Protein AF-A0A4Y7PY93-F1 (afdb_monomer_lite)

Secondary structure (DSSP, 8-state):
--TTTTHHHHHHHHHHHHHHTTHHHHHHTT-HHHHHHHHHHHHHHHHHHHHHHHTTT----S-HHHHHHHHHHHHHHHHHHHHHHHHHHHHHHHHHTT----HHHHHHHHHHHHHHHHHHHHHHHHHHHHHB-SS-EEETTTEEE--B---TTHHHHH--

InterPro domains:
  IPR001499 GPCR fungal pheromone mating factor, STE3 [PF02076] (8-160)
  IPR001499 GPCR fungal pheromone mating factor, STE3 [PR00899] (8-26)
  IPR001499 GPCR fungal pheromone mating factor, STE3 [PR00899] (26-40)
  IPR001499 GPCR fungal pheromone mating factor, STE3 [PR00899] (40-55)
  IPR001499 GPCR fungal pheromone mating factor, STE3 [PR00899] (72-88)
  IPR001499 GPCR fungal pheromone mating factor, STE3 [PR00899] (88-101)
  IPR001499 GPCR fungal pheromone mating factor, STE3 [PR00899] (113-132)
  IPR001499 GPCR fungal pheromone mating factor, STE3 [PR00899] (135-151)
  IPR001499 GPCR fungal pheromone mating factor, STE3 [PTHR28097] (7-159)

Sequence (160 aa):
MDPTYPLYPIVSFICFILVLIPLPMHLHLRNAGTSMYIIWTAASCLILFVNSIVWHNNAIDKAPVWCDISGRILLGYGTAIPACGLCIQRRLYLATRITITNQKEKMKFFFQDLFVSLGLPLLFTALAFIVQGNRYDIFEDFGCIIPIYNVWPVYPIYSI

pLDDT: mean 86.47, std 7.72, range [48.19, 95.44]

Structure (mmCIF, N/CA/C/O backbone):
data_AF-A0A4Y7PY93-F1
#
_entry.id   AF-A0A4Y7PY93-F1
#
loop_
_atom_site.group_PDB
_atom_site.id
_atom_site.type_symbol
_atom_site.label_atom_id
_atom_site.label_alt_id
_atom_site.label_comp_id
_atom_site.label_asym_id
_atom_site.label_entity_id
_atom_site.label_seq_id
_atom_site.pdbx_PDB_ins_code
_atom_site.Cartn_x
_atom_site.Cartn_y
_atom_site.Cartn_z
_atom_site.occupancy
_atom_site.B_iso_or_equiv
_atom_site.auth_seq_id
_atom_site.auth_comp_id
_atom_site.auth_asym_id
_atom_site.auth_atom_id
_atom_site.pdbx_PDB_model_num
ATOM 1 N N . MET A 1 1 ? 17.444 11.360 -18.858 1.00 62.00 1 MET A N 1
ATOM 2 C CA . MET A 1 1 ? 18.468 11.153 -17.816 1.00 62.00 1 MET A CA 1
ATOM 3 C C . MET A 1 1 ? 18.269 12.194 -16.735 1.0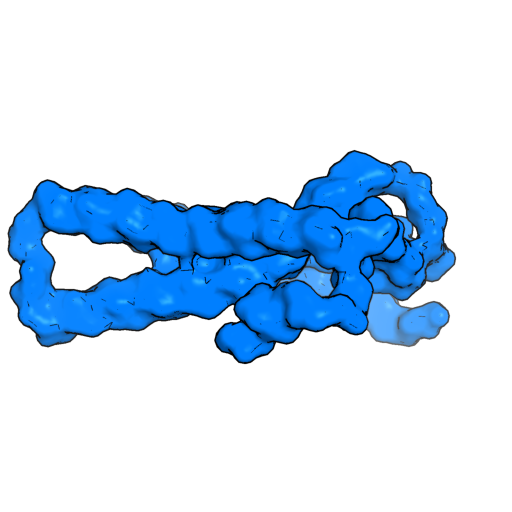0 62.00 1 MET A C 1
ATOM 5 O O . MET A 1 1 ? 18.590 13.360 -16.953 1.00 62.00 1 MET A O 1
ATOM 9 N N . ASP A 1 2 ? 17.695 11.781 -15.610 1.00 71.88 2 ASP A N 1
ATOM 10 C CA . ASP A 1 2 ? 17.425 12.674 -14.487 1.00 71.88 2 ASP A CA 1
ATOM 11 C C . ASP A 1 2 ? 18.722 13.052 -13.750 1.00 71.88 2 ASP A C 1
ATOM 13 O O . ASP A 1 2 ? 19.418 12.171 -13.239 1.00 71.88 2 ASP A O 1
ATOM 17 N N . PRO A 1 3 ? 19.063 14.351 -13.638 1.00 78.75 3 PRO A N 1
ATOM 18 C CA . PRO A 1 3 ? 20.308 14.796 -13.003 1.00 78.75 3 PRO A CA 1
ATOM 19 C C . PRO A 1 3 ? 20.311 14.621 -11.476 1.00 78.75 3 PRO A C 1
ATOM 21 O O . PRO A 1 3 ? 21.345 14.789 -10.836 1.00 78.75 3 PRO A O 1
ATOM 24 N N . THR A 1 4 ? 19.159 14.316 -10.877 1.00 83.44 4 THR A N 1
ATOM 25 C CA . THR A 1 4 ? 18.969 14.138 -9.430 1.00 83.44 4 THR A CA 1
ATOM 26 C C . THR A 1 4 ? 19.108 12.683 -8.980 1.00 83.44 4 THR A C 1
ATOM 28 O O . THR A 1 4 ? 19.045 12.406 -7.781 1.00 83.44 4 THR A O 1
ATOM 31 N N . TYR A 1 5 ? 19.307 11.736 -9.900 1.00 81.62 5 TYR A N 1
ATOM 32 C CA . TYR A 1 5 ? 19.580 10.343 -9.553 1.00 81.62 5 TYR A CA 1
ATOM 33 C C . TYR A 1 5 ? 20.935 10.226 -8.821 1.00 81.62 5 TYR A C 1
ATOM 35 O O . TYR A 1 5 ? 21.906 10.838 -9.271 1.00 81.62 5 TYR A O 1
ATOM 43 N N . PRO A 1 6 ? 21.058 9.461 -7.712 1.00 87.06 6 PRO A N 1
ATOM 44 C CA . PRO A 1 6 ? 20.108 8.504 -7.126 1.00 87.06 6 PRO A CA 1
ATOM 45 C C . PRO A 1 6 ? 19.349 9.021 -5.880 1.00 87.06 6 PRO A C 1
ATOM 47 O O . PRO A 1 6 ? 19.128 8.271 -4.929 1.00 87.06 6 PRO A O 1
ATOM 50 N N . LEU A 1 7 ? 18.933 10.291 -5.829 1.00 89.38 7 LEU A N 1
ATOM 51 C CA . LEU A 1 7 ? 18.280 10.851 -4.634 1.00 89.38 7 LEU A CA 1
ATOM 52 C C . LEU A 1 7 ? 16.940 10.166 -4.306 1.00 89.38 7 LEU A C 1
ATOM 54 O O . LEU A 1 7 ? 16.697 9.811 -3.153 1.00 89.38 7 LEU A O 1
ATOM 58 N N . TYR A 1 8 ? 16.090 9.933 -5.309 1.00 89.69 8 TYR A N 1
ATOM 59 C CA . TYR A 1 8 ? 14.778 9.299 -5.133 1.00 89.69 8 TYR A CA 1
ATOM 60 C C . TYR A 1 8 ? 14.830 7.886 -4.511 1.00 89.69 8 TYR A C 1
ATOM 62 O O . TYR A 1 8 ? 14.137 7.667 -3.510 1.00 89.69 8 TYR A O 1
ATOM 70 N N . PRO A 1 9 ? 15.644 6.930 -5.015 1.00 91.56 9 PRO A N 1
ATOM 71 C CA . PRO A 1 9 ? 15.751 5.612 -4.391 1.00 91.56 9 PRO A CA 1
ATOM 72 C C . PRO A 1 9 ? 16.312 5.685 -2.967 1.00 91.56 9 PRO A C 1
ATOM 74 O O . PRO A 1 9 ? 15.804 5.001 -2.080 1.00 91.56 9 PRO A O 1
ATOM 77 N N . ILE A 1 10 ? 17.307 6.543 -2.711 1.00 93.19 10 ILE A N 1
ATOM 78 C CA . ILE A 1 10 ? 17.882 6.698 -1.365 1.00 93.19 10 ILE A CA 1
ATOM 79 C C . ILE A 1 10 ? 16.807 7.153 -0.374 1.00 93.19 10 ILE A C 1
ATOM 81 O O . ILE A 1 10 ? 16.625 6.529 0.671 1.00 93.19 10 ILE A O 1
ATOM 85 N N . VAL A 1 11 ? 16.060 8.207 -0.711 1.00 93.75 11 VAL A N 1
ATOM 86 C CA . VAL A 1 11 ? 14.999 8.732 0.158 1.00 93.75 11 VAL A CA 1
ATOM 87 C C . VAL A 1 11 ? 13.885 7.700 0.343 1.00 93.75 11 VAL A C 1
ATOM 89 O O . VAL A 1 11 ? 13.462 7.468 1.473 1.00 93.75 11 VAL A O 1
ATOM 92 N N . SER A 1 12 ? 13.460 7.020 -0.724 1.00 92.44 12 SER A N 1
ATOM 93 C CA . SER A 1 12 ? 12.407 5.994 -0.657 1.00 92.44 12 SER A CA 1
ATOM 94 C C . SER A 1 12 ? 12.792 4.827 0.258 1.00 92.44 12 SER A C 1
ATOM 96 O O . SER A 1 12 ? 11.977 4.367 1.060 1.00 92.44 12 SER A O 1
ATOM 98 N N . PHE A 1 13 ? 14.051 4.384 0.202 1.00 93.44 13 PHE A N 1
ATOM 99 C CA . PHE A 1 13 ? 14.562 3.318 1.062 1.00 93.44 13 PHE A CA 1
ATOM 100 C C . PHE A 1 13 ? 14.695 3.753 2.527 1.00 93.44 13 PHE A C 1
ATOM 102 O O . PHE A 1 13 ? 14.328 3.011 3.439 1.00 93.44 13 PHE A O 1
ATOM 109 N N . ILE A 1 14 ? 15.159 4.981 2.768 1.00 95.31 14 ILE A N 1
ATOM 110 C CA . ILE A 1 14 ? 15.200 5.561 4.115 1.00 95.31 14 ILE A CA 1
ATOM 111 C C . ILE A 1 14 ? 13.778 5.643 4.685 1.00 95.31 14 ILE A C 1
ATOM 113 O O . ILE A 1 14 ? 13.537 5.169 5.794 1.00 95.31 14 ILE A O 1
ATOM 117 N N . CYS A 1 15 ? 12.812 6.158 3.919 1.00 94.12 15 CYS A N 1
ATOM 118 C CA . CYS A 1 15 ? 11.407 6.207 4.321 1.00 94.12 15 CYS A CA 1
ATOM 119 C C . CYS A 1 15 ? 10.843 4.816 4.637 1.00 94.12 15 CYS A C 1
ATOM 121 O O . CYS A 1 15 ? 10.151 4.667 5.642 1.00 94.12 15 CYS A O 1
ATOM 123 N N . PHE A 1 16 ? 11.167 3.796 3.835 1.00 94.81 16 PHE A N 1
ATOM 124 C CA . PHE A 1 16 ? 10.779 2.410 4.106 1.00 94.81 16 PHE A CA 1
ATOM 125 C C . PHE A 1 16 ? 11.258 1.935 5.487 1.00 94.81 16 PHE A C 1
ATOM 127 O O . PHE A 1 16 ? 10.460 1.408 6.264 1.00 94.81 16 PHE A O 1
ATOM 134 N N . ILE A 1 17 ? 12.530 2.175 5.824 1.00 95.44 17 ILE A N 1
ATOM 135 C CA . ILE A 1 17 ? 13.090 1.803 7.130 1.00 95.44 17 ILE A CA 1
ATOM 136 C C . ILE A 1 17 ? 12.408 2.589 8.252 1.00 95.44 17 ILE A C 1
ATOM 138 O O . ILE A 1 17 ? 11.955 1.991 9.227 1.00 95.44 17 ILE A O 1
A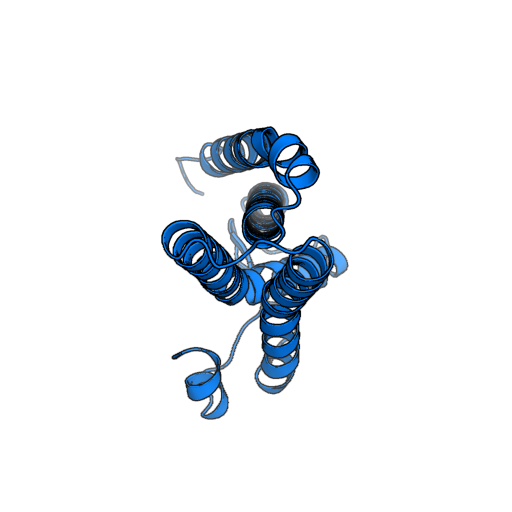TOM 142 N N . LEU A 1 18 ? 12.304 3.914 8.114 1.00 94.44 18 LEU A N 1
ATOM 143 C CA . LEU A 1 18 ? 11.733 4.789 9.143 1.00 94.44 18 LEU A CA 1
ATOM 144 C C . LEU A 1 18 ? 10.289 4.412 9.484 1.00 94.44 18 LEU A C 1
ATOM 146 O O . LEU A 1 18 ? 9.911 4.401 10.654 1.00 94.44 18 LEU A O 1
ATOM 150 N N . VAL A 1 19 ? 9.495 4.076 8.468 1.00 94.56 19 VAL A N 1
ATOM 151 C CA . VAL A 1 19 ? 8.096 3.670 8.629 1.00 94.56 19 VAL A CA 1
ATOM 152 C C . VAL A 1 19 ? 7.976 2.311 9.329 1.00 94.56 19 VAL A C 1
ATOM 154 O O . VAL A 1 19 ? 7.029 2.107 10.086 1.00 94.56 19 VAL A O 1
ATOM 157 N N . LEU A 1 20 ? 8.943 1.400 9.165 1.00 93.44 20 LEU A N 1
ATOM 158 C CA . LEU A 1 20 ? 8.928 0.080 9.809 1.00 93.44 20 LEU A CA 1
ATOM 159 C C . LEU A 1 20 ? 9.249 0.112 11.312 1.00 93.44 20 LEU A C 1
ATOM 161 O O . LEU A 1 20 ? 8.763 -0.743 12.051 1.00 93.44 20 LEU A O 1
ATOM 165 N N . ILE A 1 21 ? 10.035 1.088 11.780 1.00 94.19 21 ILE A N 1
ATOM 166 C CA . ILE A 1 21 ? 10.456 1.213 13.190 1.00 94.19 21 ILE A CA 1
ATOM 167 C C . ILE A 1 21 ? 9.275 1.167 14.187 1.00 94.19 21 ILE A C 1
ATOM 169 O O . ILE A 1 21 ? 9.357 0.411 15.158 1.00 94.19 21 ILE A O 1
ATOM 173 N N . PRO A 1 22 ? 8.167 1.917 14.001 1.00 91.94 22 PRO A N 1
ATOM 174 C CA . PRO A 1 22 ? 7.034 1.896 14.932 1.00 91.94 22 PRO A CA 1
ATOM 175 C C . PRO A 1 22 ? 6.118 0.661 14.805 1.00 91.94 22 PRO A C 1
ATOM 177 O O . PRO A 1 22 ? 5.263 0.443 15.670 1.00 91.94 22 PRO A O 1
ATOM 180 N N . LEU A 1 23 ? 6.274 -0.169 13.765 1.00 90.00 23 LEU A N 1
ATOM 181 C CA . LEU A 1 23 ? 5.435 -1.348 13.513 1.00 90.00 23 LEU A CA 1
ATOM 182 C C . LEU A 1 23 ? 5.320 -2.305 14.724 1.00 90.00 23 LEU A C 1
ATOM 184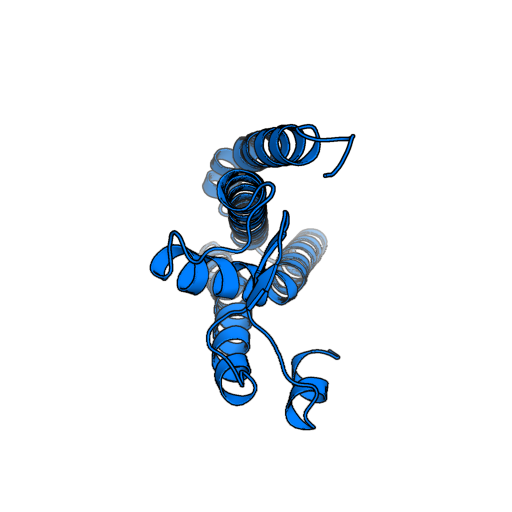 O O . LEU A 1 23 ? 4.187 -2.587 15.130 1.00 90.00 23 LEU A O 1
ATOM 188 N N . PRO A 1 24 ? 6.417 -2.808 15.335 1.00 89.25 24 PRO A N 1
ATOM 189 C CA . PRO A 1 24 ? 6.329 -3.778 16.431 1.00 89.25 24 PRO A CA 1
ATOM 190 C C . PRO A 1 24 ? 5.572 -3.231 17.646 1.00 89.25 24 PRO A C 1
ATOM 192 O O . PRO A 1 24 ? 4.776 -3.948 18.257 1.00 89.25 24 PRO A O 1
ATOM 195 N N . MET A 1 25 ? 5.752 -1.946 17.960 1.00 87.75 25 MET A N 1
ATOM 196 C CA . MET A 1 25 ? 5.058 -1.291 19.068 1.00 87.75 25 MET A CA 1
ATOM 197 C C . MET A 1 25 ? 3.543 -1.255 18.824 1.00 87.75 25 MET A C 1
ATOM 199 O O . MET A 1 25 ? 2.755 -1.635 19.694 1.00 87.75 25 MET A O 1
ATOM 203 N N . HIS A 1 26 ? 3.115 -0.848 17.626 1.00 86.50 26 HIS A N 1
ATOM 204 C CA . HIS A 1 26 ? 1.693 -0.766 17.283 1.00 86.50 26 HIS A CA 1
ATOM 205 C C . HIS A 1 26 ? 1.013 -2.131 17.144 1.00 86.50 26 HIS A C 1
ATOM 207 O O . HIS A 1 26 ? -0.177 -2.249 17.459 1.00 86.50 26 HIS A O 1
ATOM 213 N N . LEU A 1 27 ? 1.751 -3.160 16.720 1.00 83.38 27 LEU A N 1
ATOM 214 C CA . LEU A 1 27 ? 1.262 -4.539 16.704 1.00 83.38 27 LEU A CA 1
ATOM 215 C C . LEU A 1 27 ? 1.021 -5.058 18.125 1.00 83.38 27 LEU A C 1
ATOM 217 O O . LEU A 1 27 ? -0.033 -5.640 18.381 1.00 83.38 27 LEU A O 1
ATOM 221 N N . HIS A 1 28 ? 1.927 -4.772 19.066 1.00 84.19 28 HIS A N 1
ATOM 222 C CA . HIS A 1 28 ? 1.759 -5.155 20.470 1.00 84.19 28 HIS A CA 1
ATOM 223 C C . HIS A 1 28 ? 0.547 -4.467 21.124 1.00 84.19 28 HIS A C 1
ATOM 225 O O . HIS A 1 28 ? -0.231 -5.097 21.836 1.00 84.19 28 HIS A O 1
ATOM 231 N N . LEU A 1 29 ? 0.323 -3.188 20.805 1.00 83.38 29 LEU A N 1
ATOM 232 C CA . LEU A 1 29 ? -0.848 -2.412 21.242 1.00 83.38 29 LEU A CA 1
ATOM 233 C C . LEU A 1 29 ? -2.153 -2.813 20.533 1.00 83.38 29 LEU A C 1
ATOM 235 O O . LEU A 1 29 ? -3.227 -2.309 20.880 1.00 83.38 29 LEU A O 1
ATOM 239 N N . ARG A 1 30 ? -2.071 -3.7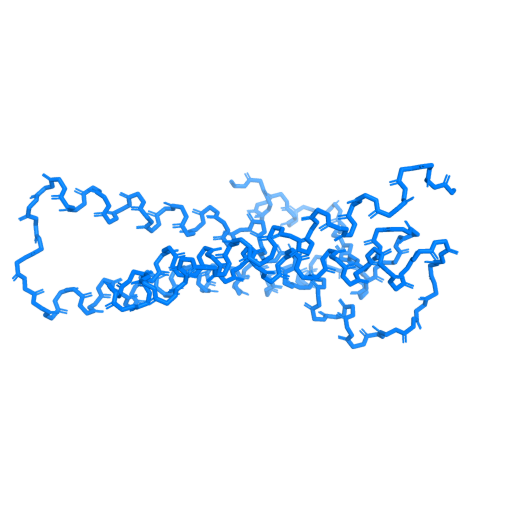28 19.556 1.00 80.31 30 ARG A N 1
ATOM 240 C CA . ARG A 1 30 ? -3.201 -4.244 18.786 1.00 80.31 30 ARG A CA 1
ATOM 241 C C . ARG A 1 30 ? -3.950 -3.117 18.063 1.00 80.31 30 ARG A C 1
ATOM 243 O O . ARG A 1 30 ? -5.176 -2.980 18.120 1.00 80.31 30 ARG A O 1
ATOM 250 N N . ASN A 1 31 ? -3.191 -2.272 17.372 1.00 85.50 31 ASN A N 1
ATOM 251 C CA . ASN A 1 31 ? -3.714 -1.166 16.577 1.00 85.50 31 ASN A CA 1
ATOM 252 C C . ASN A 1 31 ? -3.762 -1.534 15.092 1.00 85.50 31 ASN A C 1
ATOM 254 O O . ASN A 1 31 ? -2.892 -1.110 14.341 1.00 85.50 31 ASN A O 1
ATOM 258 N N . ALA A 1 32 ? -4.798 -2.272 14.665 1.00 86.62 32 ALA A N 1
ATOM 259 C CA . ALA A 1 32 ? -4.951 -2.711 13.270 1.00 86.62 32 ALA A CA 1
ATOM 260 C C . ALA A 1 32 ? -4.854 -1.553 12.262 1.00 86.62 32 ALA A C 1
ATOM 262 O O . ALA A 1 32 ? -4.110 -1.650 11.293 1.00 86.62 32 ALA A O 1
ATOM 263 N N . GLY A 1 33 ? -5.556 -0.439 12.507 1.00 88.00 33 GLY A N 1
ATOM 264 C CA . GLY A 1 33 ? -5.565 0.702 11.583 1.00 88.00 33 GLY A CA 1
ATOM 265 C C . GLY A 1 33 ? -4.178 1.315 11.355 1.00 88.00 33 GLY A C 1
ATOM 266 O O . GLY A 1 33 ? -3.773 1.507 10.213 1.00 88.00 33 GLY A O 1
ATOM 267 N N . THR A 1 34 ? -3.412 1.568 12.424 1.00 90.69 34 THR A N 1
ATOM 268 C CA . THR A 1 34 ? -2.054 2.128 12.294 1.00 90.69 34 THR A CA 1
ATOM 269 C C . THR A 1 34 ? -1.061 1.096 11.772 1.00 90.69 34 THR A C 1
ATOM 271 O O . THR A 1 34 ? -0.204 1.446 10.970 1.00 90.69 34 THR A O 1
ATOM 274 N N . SER A 1 35 ? -1.163 -0.175 12.182 1.00 92.06 35 SER A N 1
ATOM 275 C CA . SER A 1 35 ? -0.270 -1.221 11.671 1.00 92.06 35 SER A CA 1
ATOM 276 C C . SER A 1 35 ? -0.471 -1.445 10.175 1.00 92.06 35 SER A C 1
ATOM 278 O O . SER A 1 35 ? 0.506 -1.544 9.445 1.00 92.06 35 SER A O 1
ATOM 280 N N . MET A 1 36 ? -1.721 -1.467 9.702 1.00 92.69 36 MET A N 1
ATOM 281 C CA . MET A 1 36 ? -2.020 -1.596 8.275 1.00 92.69 36 MET A CA 1
ATOM 282 C C . MET A 1 36 ? -1.566 -0.366 7.491 1.00 92.69 36 MET A C 1
ATOM 284 O O . MET A 1 36 ? -0.973 -0.531 6.432 1.00 92.69 36 MET A O 1
ATOM 288 N N . TYR A 1 37 ? -1.749 0.844 8.031 1.00 94.12 37 TYR A N 1
ATOM 289 C CA . TYR A 1 37 ? -1.212 2.068 7.427 1.00 94.12 37 TYR A CA 1
ATOM 290 C C . TYR A 1 37 ? 0.304 1.972 7.209 1.00 94.12 37 TYR A C 1
ATOM 292 O O . TYR A 1 37 ? 0.799 2.251 6.117 1.00 94.12 37 TYR A O 1
ATOM 300 N N . ILE A 1 38 ? 1.036 1.529 8.236 1.00 94.31 38 ILE A N 1
ATOM 301 C CA . ILE A 1 38 ? 2.489 1.334 8.188 1.00 94.31 38 ILE A CA 1
ATOM 302 C C . ILE A 1 38 ? 2.870 0.274 7.147 1.00 94.31 38 ILE A C 1
ATOM 304 O O . ILE A 1 38 ? 3.779 0.493 6.356 1.00 94.31 38 ILE A O 1
ATOM 308 N N . ILE A 1 39 ? 2.171 -0.864 7.108 1.00 94.56 39 ILE A N 1
ATOM 309 C CA . ILE A 1 39 ? 2.459 -1.946 6.153 1.00 94.56 39 ILE A CA 1
ATOM 310 C C . ILE A 1 39 ? 2.233 -1.481 4.710 1.00 94.56 39 ILE A C 1
ATOM 312 O O . ILE A 1 39 ? 3.091 -1.709 3.861 1.00 94.56 39 ILE A O 1
ATOM 316 N N . TRP A 1 40 ? 1.114 -0.806 4.432 1.00 95.19 40 TRP A N 1
ATOM 317 C CA . TRP A 1 40 ? 0.801 -0.295 3.095 1.00 95.19 40 TRP A CA 1
ATOM 318 C C . TRP A 1 40 ? 1.807 0.759 2.631 1.00 95.19 40 TRP A C 1
ATOM 320 O O . TRP A 1 40 ? 2.280 0.686 1.500 1.00 95.19 40 TRP A O 1
ATOM 330 N N . THR A 1 41 ? 2.173 1.698 3.507 1.00 94.88 41 THR A N 1
ATOM 331 C CA . THR A 1 41 ? 3.171 2.737 3.196 1.00 94.88 41 THR A CA 1
ATOM 332 C C . THR A 1 41 ? 4.581 2.170 3.040 1.00 94.88 41 THR A C 1
ATOM 334 O O . THR A 1 41 ? 5.308 2.562 2.129 1.00 94.88 41 THR A O 1
ATOM 337 N N . ALA A 1 42 ? 4.974 1.197 3.862 1.00 95.44 42 ALA A N 1
ATOM 338 C CA . ALA A 1 42 ? 6.240 0.497 3.691 1.00 95.44 42 ALA A CA 1
ATOM 339 C C . ALA A 1 42 ? 6.282 -0.278 2.364 1.00 95.44 42 ALA A C 1
ATOM 341 O O . ALA A 1 42 ? 7.253 -0.165 1.616 1.00 95.44 42 ALA A O 1
ATOM 342 N N . ALA A 1 43 ? 5.219 -1.019 2.038 1.00 95.38 43 ALA A N 1
ATOM 343 C CA . ALA A 1 43 ? 5.128 -1.759 0.784 1.00 95.38 43 ALA A CA 1
ATOM 344 C C . ALA A 1 43 ? 5.232 -0.827 -0.433 1.00 95.38 43 ALA A C 1
ATOM 346 O O . ALA A 1 43 ? 6.003 -1.114 -1.347 1.00 95.38 43 ALA A O 1
ATOM 347 N N . SER A 1 44 ? 4.534 0.316 -0.431 1.00 94.56 44 SER A N 1
ATOM 348 C CA . SER A 1 44 ? 4.632 1.294 -1.520 1.00 94.56 44 SER A CA 1
ATOM 349 C C . SER A 1 44 ? 6.032 1.901 -1.635 1.00 94.56 44 SER A C 1
ATOM 351 O O . SER A 1 44 ? 6.554 1.989 -2.741 1.00 94.56 44 SER A O 1
ATOM 353 N N . CYS A 1 45 ? 6.680 2.267 -0.523 1.00 94.62 45 CYS A N 1
ATOM 354 C CA . CYS A 1 45 ? 8.045 2.807 -0.550 1.00 94.62 45 CYS A CA 1
ATOM 355 C C . CYS A 1 45 ? 9.056 1.794 -1.104 1.00 94.62 45 CYS A C 1
ATOM 357 O O . CYS A 1 45 ? 9.924 2.161 -1.894 1.00 94.62 45 CYS A O 1
ATOM 359 N N . LEU A 1 46 ? 8.925 0.516 -0.732 1.00 94.94 46 LEU A N 1
ATOM 360 C CA . LEU A 1 46 ? 9.771 -0.555 -1.257 1.00 94.94 46 LEU A CA 1
ATOM 361 C C . LEU A 1 46 ? 9.538 -0.766 -2.756 1.00 94.94 46 LEU A C 1
ATOM 363 O O . LEU A 1 46 ? 10.499 -0.915 -3.507 1.00 94.94 46 LEU A O 1
ATOM 367 N N . ILE A 1 47 ? 8.279 -0.745 -3.203 1.00 94.31 47 ILE A N 1
ATOM 368 C CA . ILE A 1 47 ? 7.943 -0.871 -4.624 1.00 94.31 47 ILE A CA 1
ATOM 369 C C . ILE A 1 47 ? 8.562 0.268 -5.432 1.00 94.31 47 ILE A C 1
ATOM 371 O O . ILE A 1 47 ? 9.224 0.013 -6.433 1.00 94.31 47 ILE A O 1
ATOM 375 N N . LEU A 1 48 ? 8.381 1.510 -4.985 1.00 92.56 48 LEU A N 1
ATOM 376 C CA . LEU A 1 48 ? 8.915 2.692 -5.659 1.00 92.56 48 LEU A CA 1
ATOM 377 C C . LEU A 1 48 ? 10.450 2.681 -5.702 1.00 92.56 48 LEU A C 1
ATOM 379 O O . LEU A 1 48 ? 11.042 2.988 -6.736 1.00 92.56 48 LEU A O 1
ATOM 383 N N . PHE A 1 49 ? 11.097 2.243 -4.617 1.00 93.38 49 PHE A N 1
ATOM 384 C CA . PHE A 1 49 ? 12.542 2.029 -4.574 1.00 93.38 49 PHE A CA 1
ATOM 385 C C . PHE A 1 49 ? 13.006 1.033 -5.644 1.00 93.38 49 PHE A C 1
ATOM 387 O O . PHE A 1 49 ? 13.846 1.376 -6.477 1.00 93.38 49 PHE A O 1
ATOM 394 N N . VAL A 1 50 ? 12.433 -0.175 -5.665 1.00 92.81 50 VAL A N 1
ATOM 395 C CA . VAL A 1 50 ? 12.797 -1.215 -6.642 1.00 92.81 50 VAL A CA 1
ATOM 396 C C . VAL A 1 50 ? 12.523 -0.739 -8.066 1.00 92.81 50 VAL A C 1
ATOM 398 O O . VAL A 1 50 ? 13.377 -0.909 -8.935 1.00 92.81 50 VAL A O 1
ATOM 401 N N . ASN A 1 51 ? 11.377 -0.096 -8.297 1.00 91.38 51 ASN A N 1
ATOM 402 C CA . ASN A 1 51 ? 11.004 0.398 -9.615 1.00 91.38 51 ASN A CA 1
ATOM 403 C C . ASN A 1 51 ? 12.025 1.412 -10.155 1.00 91.38 51 ASN A C 1
ATOM 405 O O . ASN A 1 51 ? 12.500 1.257 -11.279 1.00 91.38 51 ASN A O 1
ATOM 409 N N . SER A 1 52 ? 12.434 2.378 -9.328 1.00 88.81 52 SER A N 1
ATOM 410 C CA . SER A 1 52 ? 13.413 3.400 -9.722 1.00 88.81 52 SER A CA 1
ATOM 411 C C . SER A 1 52 ? 14.819 2.852 -10.003 1.00 88.81 52 SER A C 1
ATOM 413 O O . SER A 1 52 ? 15.578 3.467 -10.743 1.00 88.81 52 SER A O 1
ATOM 415 N N . ILE A 1 53 ? 15.180 1.691 -9.441 1.00 90.19 53 ILE A N 1
ATOM 416 C CA . ILE A 1 53 ? 16.475 1.039 -9.693 1.00 90.19 53 ILE A CA 1
ATOM 417 C C . ILE A 1 53 ? 16.411 0.166 -10.946 1.00 90.19 53 ILE A C 1
ATOM 419 O O . ILE A 1 53 ? 17.304 0.208 -11.792 1.00 90.19 53 ILE A O 1
ATOM 423 N N . VAL A 1 54 ? 15.371 -0.661 -11.067 1.00 90.12 54 VAL A N 1
ATOM 424 C CA . VAL A 1 54 ? 15.263 -1.662 -12.138 1.00 90.12 54 VAL A CA 1
ATOM 425 C C . VAL A 1 54 ? 15.034 -0.995 -13.498 1.00 90.12 54 VAL A C 1
ATOM 427 O O . VAL A 1 54 ? 15.668 -1.394 -14.484 1.00 90.12 54 VAL A O 1
ATOM 430 N N . TRP A 1 55 ? 14.193 0.042 -13.544 1.00 90.19 55 TRP A N 1
ATOM 431 C CA . TRP A 1 55 ? 13.813 0.769 -14.764 1.00 90.19 55 TRP A CA 1
ATOM 432 C C . TRP A 1 55 ? 14.584 2.078 -14.978 1.00 90.19 55 TRP A C 1
ATOM 434 O O . TRP A 1 55 ? 14.170 2.932 -15.758 1.00 90.19 55 TRP A O 1
ATOM 444 N N . HIS A 1 56 ? 15.750 2.228 -14.344 1.00 86.81 56 HIS A N 1
ATOM 445 C CA . HIS A 1 56 ? 16.596 3.397 -14.576 1.00 86.81 56 HIS A CA 1
ATOM 446 C C . HIS A 1 56 ? 17.131 3.438 -16.019 1.00 86.81 56 HIS A C 1
ATOM 448 O O . HIS A 1 56 ? 17.805 2.495 -16.455 1.00 86.81 56 HIS A O 1
ATOM 454 N N . ASN A 1 57 ? 16.846 4.516 -16.755 1.00 85.38 57 ASN A N 1
ATOM 455 C CA . ASN A 1 57 ? 17.157 4.688 -18.185 1.00 85.38 57 ASN A CA 1
ATOM 456 C C . ASN A 1 57 ? 16.720 3.503 -19.076 1.00 85.38 57 ASN A C 1
ATOM 458 O O . ASN A 1 57 ? 17.399 3.157 -20.049 1.00 85.38 57 ASN A O 1
ATOM 462 N N . ASN A 1 58 ? 15.665 2.771 -18.700 1.00 85.19 58 ASN A N 1
ATOM 463 C CA . ASN A 1 58 ? 15.117 1.706 -19.536 1.00 85.19 58 ASN A CA 1
ATOM 464 C C . ASN A 1 58 ? 13.635 1.444 -19.236 1.00 85.19 58 ASN A C 1
ATOM 466 O O . ASN A 1 58 ? 13.214 1.471 -18.088 1.00 85.19 58 ASN A O 1
ATOM 470 N N . ALA A 1 59 ? 12.866 1.098 -20.270 1.00 86.56 59 ALA A N 1
ATOM 471 C CA . ALA A 1 59 ? 11.462 0.681 -20.166 1.00 86.56 59 ALA A CA 1
ATOM 472 C C . ALA A 1 59 ? 11.258 -0.784 -20.607 1.00 86.56 59 ALA A C 1
ATOM 474 O O . ALA A 1 59 ? 10.223 -1.155 -21.154 1.00 86.56 59 ALA A O 1
ATOM 475 N N . ILE A 1 60 ? 12.281 -1.625 -20.421 1.00 87.31 60 ILE A N 1
ATOM 476 C CA . ILE A 1 60 ? 12.250 -3.032 -20.842 1.00 87.31 60 ILE A CA 1
ATOM 477 C C . ILE A 1 60 ? 11.509 -3.856 -19.785 1.00 87.31 60 ILE A C 1
ATOM 479 O O . ILE A 1 60 ? 11.730 -3.680 -18.586 1.00 87.31 60 ILE A O 1
ATOM 483 N N . ASP A 1 61 ? 10.671 -4.798 -20.215 1.00 84.44 61 ASP A N 1
ATOM 484 C CA . ASP A 1 61 ? 10.015 -5.744 -19.312 1.00 84.44 61 ASP A CA 1
ATOM 485 C C . ASP A 1 61 ? 11.011 -6.793 -18.786 1.00 84.44 61 ASP A C 1
ATOM 487 O O . ASP A 1 61 ? 11.184 -7.876 -19.344 1.00 84.44 61 ASP A O 1
ATOM 491 N N . LYS A 1 62 ? 11.733 -6.427 -17.722 1.00 84.25 62 LYS A N 1
ATOM 492 C CA . LYS A 1 62 ? 12.717 -7.294 -17.056 1.00 84.25 62 LYS A CA 1
ATOM 493 C C . LYS A 1 62 ? 12.075 -8.292 -16.091 1.00 84.25 62 LYS A C 1
ATOM 495 O O . LYS A 1 62 ? 12.673 -9.327 -15.805 1.00 84.25 62 LYS A O 1
ATOM 500 N N . ALA A 1 63 ? 10.913 -7.959 -15.531 1.00 86.88 63 ALA A N 1
ATOM 501 C CA . ALA A 1 63 ? 10.311 -8.684 -14.415 1.00 86.88 63 ALA A CA 1
ATOM 502 C C . ALA A 1 63 ? 8.770 -8.612 -14.469 1.00 86.88 63 ALA A C 1
ATOM 504 O O . ALA A 1 63 ? 8.156 -7.898 -13.672 1.00 86.88 63 ALA A O 1
ATOM 505 N N . PRO A 1 64 ? 8.121 -9.400 -15.344 1.00 86.88 64 PRO A N 1
ATOM 506 C CA . PRO A 1 64 ? 6.674 -9.319 -15.562 1.00 86.88 64 PRO A CA 1
ATOM 507 C C . PRO A 1 64 ? 5.867 -9.662 -14.298 1.00 86.88 64 PRO A C 1
ATOM 509 O O . PRO A 1 64 ? 4.901 -8.985 -13.952 1.00 86.88 64 PRO A O 1
ATOM 512 N N . VAL A 1 65 ? 6.317 -10.668 -13.535 1.00 89.69 65 VAL A N 1
ATOM 513 C CA . VAL A 1 65 ? 5.676 -11.080 -12.270 1.00 89.69 65 VAL A CA 1
ATOM 514 C C . VAL A 1 65 ? 5.753 -9.974 -11.213 1.00 89.69 65 VAL A C 1
ATOM 516 O O . VAL A 1 65 ? 4.816 -9.788 -10.437 1.00 89.69 65 VAL A O 1
ATOM 519 N N . TRP A 1 66 ? 6.851 -9.212 -11.186 1.00 90.75 66 TRP A N 1
ATOM 520 C CA . TRP A 1 66 ? 6.989 -8.077 -10.277 1.00 90.75 66 TRP A CA 1
ATOM 521 C C . TRP A 1 66 ? 5.981 -6.982 -10.617 1.00 90.75 66 TRP A C 1
ATOM 523 O O . TRP A 1 66 ? 5.342 -6.444 -9.717 1.00 90.75 66 TRP A O 1
ATOM 533 N N . CYS A 1 67 ? 5.805 -6.672 -11.900 1.00 89.25 67 CYS A N 1
ATOM 534 C CA . CYS A 1 67 ? 4.910 -5.614 -12.364 1.00 89.25 67 CYS A CA 1
ATOM 535 C C . CYS A 1 67 ? 3.437 -5.929 -12.098 1.00 89.25 67 CYS A C 1
ATOM 537 O O . CYS A 1 67 ? 2.698 -5.050 -11.656 1.00 89.25 67 CYS A O 1
ATOM 539 N N . ASP A 1 68 ? 3.033 -7.194 -12.238 1.00 88.19 68 ASP A N 1
ATOM 540 C CA . ASP A 1 68 ? 1.677 -7.620 -11.882 1.00 88.19 68 ASP A CA 1
ATOM 541 C C . ASP A 1 68 ? 1.363 -7.430 -10.396 1.00 88.19 68 ASP A C 1
ATOM 543 O O . ASP A 1 68 ? 0.247 -7.053 -10.042 1.00 88.19 68 ASP A O 1
ATOM 547 N N . ILE A 1 69 ? 2.320 -7.720 -9.513 1.00 90.56 69 ILE A N 1
ATOM 548 C CA . ILE A 1 69 ? 2.112 -7.634 -8.063 1.00 90.56 69 ILE A CA 1
ATOM 549 C C . ILE A 1 69 ? 2.237 -6.180 -7.602 1.00 90.56 69 ILE A C 1
ATOM 551 O O . ILE A 1 69 ? 1.348 -5.651 -6.933 1.00 90.56 69 ILE A O 1
ATOM 555 N N . SER A 1 70 ? 3.332 -5.522 -7.976 1.00 92.25 70 SER A N 1
ATOM 556 C CA . SER A 1 70 ? 3.661 -4.168 -7.531 1.00 92.25 70 SER A CA 1
ATOM 557 C C . SER A 1 70 ? 2.661 -3.132 -8.044 1.00 92.25 70 SER A C 1
ATOM 559 O O . SER A 1 70 ? 2.208 -2.289 -7.267 1.00 92.25 70 SER A O 1
ATOM 561 N N . GLY A 1 71 ? 2.219 -3.257 -9.301 1.00 90.00 71 GLY A N 1
ATOM 562 C CA . GLY A 1 71 ? 1.190 -2.399 -9.878 1.00 90.00 71 GLY A CA 1
ATOM 563 C C . GLY A 1 71 ? -0.130 -2.482 -9.110 1.00 90.00 71 GLY A C 1
ATOM 564 O O . GLY A 1 71 ? -0.738 -1.455 -8.817 1.00 90.00 71 GLY A O 1
ATOM 565 N N . ARG A 1 72 ? -0.556 -3.686 -8.700 1.00 89.94 72 ARG A N 1
ATOM 566 C CA . ARG A 1 72 ? -1.806 -3.886 -7.938 1.00 89.94 72 ARG A CA 1
ATOM 567 C C . ARG A 1 72 ? -1.724 -3.325 -6.530 1.00 89.94 72 ARG A C 1
ATOM 569 O O . ARG A 1 72 ? -2.701 -2.769 -6.034 1.00 89.94 72 ARG A O 1
ATOM 576 N N . ILE A 1 73 ? -0.569 -3.472 -5.886 1.00 92.00 73 ILE A N 1
ATOM 577 C CA . ILE A 1 73 ? -0.341 -2.923 -4.550 1.00 92.00 73 ILE A CA 1
ATOM 578 C C . ILE A 1 73 ? -0.374 -1.391 -4.603 1.00 92.00 73 ILE A C 1
ATOM 580 O O . ILE A 1 73 ? -1.056 -0.784 -3.782 1.00 92.00 73 ILE A O 1
ATOM 584 N N . LEU A 1 74 ? 0.284 -0.766 -5.587 1.00 91.81 74 LEU A N 1
ATOM 585 C CA . LEU A 1 74 ? 0.231 0.688 -5.792 1.00 91.81 74 LEU A CA 1
ATOM 586 C C . LEU A 1 74 ? -1.181 1.185 -6.129 1.00 91.81 74 LEU A C 1
ATOM 588 O O . LEU A 1 74 ? -1.597 2.239 -5.653 1.00 91.81 74 LEU A O 1
ATOM 592 N N . LEU A 1 75 ? -1.941 0.409 -6.900 1.00 89.88 75 LEU A N 1
ATOM 593 C CA . LEU A 1 75 ? -3.336 0.705 -7.208 1.00 89.88 75 LEU A CA 1
ATOM 594 C C . LEU A 1 75 ? -4.209 0.706 -5.944 1.00 89.88 75 LEU A C 1
ATOM 596 O O . LEU A 1 75 ? -4.969 1.641 -5.698 1.00 89.88 75 LEU A O 1
ATOM 600 N N . GLY A 1 76 ? -4.073 -0.334 -5.117 1.00 90.31 76 GLY A N 1
ATOM 601 C CA . GLY A 1 76 ? -4.792 -0.458 -3.850 1.00 90.31 76 GLY A CA 1
ATOM 602 C C . GLY A 1 76 ? -4.358 0.576 -2.812 1.00 90.31 76 GLY A C 1
ATOM 603 O O . GLY A 1 76 ? -5.187 1.052 -2.042 1.00 90.31 76 GLY A O 1
ATOM 604 N N . TYR A 1 77 ? -3.087 0.980 -2.816 1.00 92.00 77 TYR A N 1
ATOM 605 C CA . TYR A 1 77 ? -2.521 1.956 -1.882 1.00 92.00 77 TYR A CA 1
ATOM 606 C C . TYR A 1 77 ? -3.304 3.279 -1.840 1.00 92.00 77 TYR A C 1
ATOM 608 O O . TYR A 1 77 ? -3.560 3.798 -0.750 1.00 92.00 77 TYR A O 1
ATOM 616 N N . GLY A 1 78 ? -3.763 3.775 -2.997 1.00 88.56 78 GLY A N 1
ATOM 617 C CA . GLY A 1 78 ? -4.550 5.011 -3.090 1.00 88.56 78 GLY A CA 1
ATOM 618 C C . GLY A 1 78 ? -5.854 4.982 -2.281 1.00 88.56 78 GLY A C 1
ATOM 619 O O . GLY A 1 78 ? -6.254 6.002 -1.729 1.00 88.56 78 GLY A O 1
ATOM 620 N N . THR A 1 79 ? -6.476 3.809 -2.132 1.00 90.12 79 THR A N 1
ATOM 621 C CA . THR A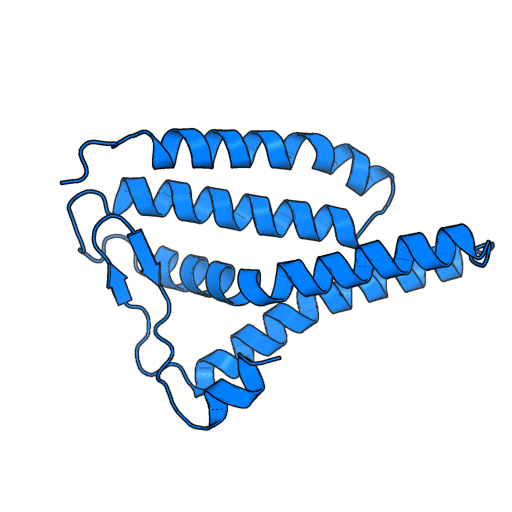 1 79 ? -7.689 3.622 -1.311 1.00 90.12 79 THR A CA 1
ATOM 622 C C . THR A 1 79 ? -7.391 3.065 0.083 1.00 90.12 79 THR A C 1
ATOM 624 O O . THR A 1 79 ? -8.141 3.306 1.031 1.00 90.12 79 THR A O 1
ATOM 627 N N . ALA A 1 80 ? -6.265 2.372 0.252 1.00 92.31 80 ALA A N 1
ATOM 628 C CA . ALA A 1 80 ? -5.845 1.806 1.527 1.00 92.31 80 ALA A CA 1
ATOM 629 C C . ALA A 1 80 ? -5.494 2.878 2.563 1.00 92.31 80 ALA A C 1
ATOM 631 O O . ALA A 1 80 ? -5.900 2.755 3.720 1.00 92.31 80 ALA A O 1
ATOM 632 N N . ILE A 1 81 ? -4.782 3.939 2.165 1.00 92.75 81 ILE A N 1
ATOM 633 C CA . ILE A 1 81 ? -4.441 5.058 3.058 1.00 92.75 81 ILE A CA 1
ATOM 634 C C . ILE A 1 81 ? -5.688 5.701 3.675 1.00 92.75 81 ILE A C 1
ATOM 636 O O . ILE A 1 81 ? -5.756 5.751 4.908 1.00 92.75 81 ILE A O 1
ATOM 640 N N . PRO A 1 82 ? -6.672 6.195 2.894 1.00 92.25 82 PRO A N 1
ATOM 641 C CA . PRO A 1 82 ? -7.845 6.843 3.471 1.00 92.25 82 PRO A CA 1
ATOM 642 C C . PRO A 1 82 ? -8.685 5.868 4.304 1.00 92.25 82 PRO A C 1
ATOM 644 O O . PRO A 1 82 ? -9.161 6.247 5.376 1.00 92.25 82 PRO A O 1
ATOM 647 N N . ALA A 1 83 ? -8.791 4.596 3.898 1.00 92.31 83 ALA A N 1
ATOM 648 C CA . ALA A 1 83 ? -9.454 3.562 4.695 1.00 92.31 83 ALA A CA 1
ATOM 649 C C . ALA A 1 83 ? -8.775 3.360 6.064 1.00 92.31 83 ALA A C 1
ATOM 651 O O . ALA A 1 83 ? -9.443 3.332 7.101 1.00 92.31 83 ALA A O 1
ATOM 652 N N . CYS A 1 84 ? -7.441 3.284 6.097 1.00 93.56 84 CYS A N 1
ATOM 653 C CA . CYS A 1 84 ? -6.681 3.213 7.344 1.00 93.56 84 CYS A CA 1
ATOM 654 C C . CYS A 1 84 ? -6.845 4.492 8.183 1.00 93.56 84 CYS A C 1
ATOM 656 O O . CYS A 1 84 ? -7.015 4.410 9.401 1.00 93.56 84 CYS A O 1
ATOM 658 N N . GLY A 1 85 ? -6.850 5.666 7.542 1.00 93.50 85 GLY A N 1
ATOM 659 C CA . GLY A 1 85 ? -7.101 6.956 8.185 1.00 93.50 85 GLY A CA 1
ATOM 660 C C . GLY A 1 85 ? -8.456 7.005 8.895 1.00 93.50 85 GLY A C 1
ATOM 661 O O . GLY A 1 85 ? -8.528 7.419 10.054 1.00 93.50 85 GLY A O 1
ATOM 662 N N . LEU A 1 86 ? -9.511 6.493 8.256 1.00 92.62 86 LEU A N 1
ATOM 663 C CA . LEU A 1 86 ? -10.844 6.375 8.849 1.00 92.62 86 LEU A CA 1
ATOM 664 C C . LEU A 1 86 ? -10.845 5.461 10.084 1.00 92.62 86 LEU A C 1
ATOM 666 O O . LEU A 1 86 ? -11.413 5.825 11.115 1.00 92.62 86 LEU A O 1
ATOM 670 N N . CYS A 1 87 ? -10.170 4.308 10.028 1.00 91.69 87 CYS A N 1
ATOM 671 C CA . CYS A 1 87 ? -10.025 3.415 11.184 1.00 91.69 87 CYS A CA 1
ATOM 672 C C . CYS A 1 87 ? -9.300 4.095 12.359 1.00 91.69 87 CYS A C 1
ATOM 674 O O . CYS A 1 87 ? -9.718 3.965 13.513 1.00 91.69 87 CYS A O 1
ATOM 676 N N . ILE A 1 88 ? -8.238 4.858 12.080 1.00 92.44 88 ILE A N 1
ATOM 677 C CA . ILE A 1 88 ? -7.486 5.601 13.102 1.00 92.44 88 ILE A CA 1
ATOM 678 C C . ILE A 1 88 ? -8.373 6.670 13.754 1.00 92.44 88 ILE A C 1
ATOM 680 O O . ILE A 1 88 ? -8.463 6.729 14.983 1.00 92.44 88 ILE A O 1
ATOM 684 N N . GLN A 1 89 ? -9.075 7.472 12.947 1.00 92.56 89 GLN A N 1
ATOM 685 C CA . GLN A 1 89 ? -9.982 8.516 13.436 1.00 92.56 89 GLN A CA 1
ATOM 686 C C . GLN A 1 89 ? -11.133 7.931 14.262 1.00 92.56 89 GLN A C 1
ATOM 688 O O . GLN A 1 89 ? -11.428 8.424 15.352 1.00 92.56 89 GLN A O 1
ATOM 693 N N . ARG A 1 90 ? -11.740 6.830 13.803 1.00 89.62 90 ARG A N 1
ATOM 694 C CA . ARG A 1 90 ? -12.795 6.118 14.536 1.00 89.62 90 ARG A CA 1
ATOM 695 C C . ARG A 1 90 ? -12.313 5.648 15.904 1.00 89.62 90 ARG A C 1
ATOM 697 O O . ARG A 1 90 ? -13.023 5.805 16.896 1.00 89.62 90 ARG A O 1
ATOM 704 N N . ARG A 1 91 ? -11.106 5.085 15.983 1.00 86.75 91 ARG A N 1
ATOM 705 C CA . ARG A 1 91 ? -10.532 4.643 17.257 1.00 86.75 91 ARG A CA 1
ATOM 706 C C . ARG A 1 91 ? -10.296 5.811 18.212 1.00 86.75 91 ARG A C 1
ATOM 708 O O . ARG A 1 91 ? -10.594 5.681 19.398 1.00 86.75 91 ARG A O 1
ATOM 715 N N . LEU A 1 92 ? -9.790 6.935 17.705 1.00 88.38 92 LEU A N 1
ATOM 716 C CA . LEU A 1 92 ? -9.591 8.144 18.504 1.00 88.38 92 LEU A CA 1
ATOM 717 C C . LEU A 1 92 ? -10.927 8.682 19.038 1.00 88.38 92 LEU A C 1
ATOM 719 O O . LEU A 1 92 ? -11.031 9.008 20.218 1.00 88.38 92 LEU A O 1
ATOM 723 N N . TYR A 1 93 ? -11.966 8.687 18.202 1.00 88.81 93 TYR A N 1
ATOM 724 C CA . TYR A 1 93 ? -13.321 9.077 18.595 1.00 88.81 93 TYR A CA 1
ATOM 725 C C . TYR A 1 93 ? -13.906 8.181 19.700 1.00 88.81 93 TYR A C 1
ATOM 727 O O . TYR A 1 93 ? -14.522 8.664 20.647 1.00 88.81 93 TYR A O 1
ATOM 735 N N . LEU A 1 94 ? -13.702 6.864 19.622 1.00 84.31 94 LEU A N 1
ATOM 736 C CA . LEU A 1 94 ? -14.168 5.949 20.670 1.00 84.31 94 LEU A CA 1
ATOM 737 C C . LEU A 1 94 ? -13.385 6.115 21.982 1.00 84.31 94 LEU A C 1
ATOM 739 O O . LEU A 1 94 ? -13.952 5.956 23.064 1.00 84.31 94 LEU A O 1
ATOM 743 N N . ALA A 1 95 ? -12.097 6.463 21.897 1.00 83.62 95 ALA A N 1
ATOM 744 C CA . ALA A 1 95 ? -11.267 6.726 23.069 1.00 83.62 95 ALA A CA 1
ATOM 745 C C . ALA A 1 95 ? -11.728 7.976 23.837 1.00 83.62 95 ALA A C 1
ATOM 747 O O . ALA A 1 95 ? -11.790 7.940 25.064 1.00 83.62 95 ALA A O 1
ATOM 748 N N . THR A 1 96 ? -12.122 9.050 23.142 1.00 86.00 96 THR A N 1
ATOM 749 C CA . THR A 1 96 ? -12.648 10.269 23.790 1.00 86.00 96 THR A CA 1
ATOM 750 C C . THR A 1 96 ? -14.038 10.071 24.394 1.00 86.00 96 THR A C 1
ATOM 752 O O . THR A 1 96 ? -14.391 10.735 25.364 1.00 86.00 96 THR A O 1
ATOM 755 N N . ARG A 1 97 ? -14.827 9.129 23.864 1.00 79.69 97 ARG A N 1
ATOM 756 C CA . ARG A 1 97 ? -16.176 8.798 24.351 1.00 79.69 97 ARG A CA 1
ATOM 757 C C . ARG A 1 97 ? -16.201 7.791 25.516 1.00 79.69 97 ARG A C 1
ATOM 759 O O . ARG A 1 97 ? -17.296 7.437 25.937 1.00 79.69 97 ARG A O 1
ATOM 766 N N . ILE A 1 98 ? -15.050 7.299 26.007 1.00 69.94 98 ILE A N 1
ATOM 767 C CA . ILE A 1 98 ? -14.917 6.271 27.076 1.00 69.94 98 ILE A CA 1
ATOM 768 C C . ILE A 1 98 ? -15.873 5.074 26.860 1.00 69.94 98 ILE A C 1
ATOM 770 O O . ILE A 1 98 ? -16.452 4.517 27.788 1.00 69.94 98 ILE A O 1
ATOM 774 N N . THR A 1 99 ? -16.088 4.674 25.606 1.00 64.62 99 THR A N 1
ATOM 775 C CA . THR A 1 99 ? -17.131 3.688 25.259 1.00 64.62 99 THR A CA 1
ATOM 776 C C . THR A 1 99 ? -16.630 2.247 25.252 1.00 64.62 99 THR A C 1
ATOM 778 O O . THR A 1 99 ? -17.431 1.330 25.124 1.00 64.62 99 THR A O 1
ATOM 781 N N . ILE A 1 100 ? -15.320 2.013 25.400 1.00 61.91 100 ILE A N 1
ATOM 782 C CA . ILE A 1 100 ? -14.733 0.676 25.250 1.00 61.91 100 ILE A CA 1
ATOM 783 C C . ILE A 1 100 ? -14.275 0.128 26.606 1.00 61.91 100 ILE A C 1
ATOM 785 O O . ILE A 1 100 ? -13.102 0.227 26.973 1.00 61.91 100 ILE A O 1
ATOM 789 N N . THR A 1 101 ? -15.192 -0.499 27.337 1.00 64.00 101 THR A N 1
ATOM 790 C CA . THR A 1 101 ? -14.907 -1.142 28.632 1.00 64.00 101 THR A CA 1
ATOM 791 C C . THR A 1 101 ? -14.681 -2.653 28.515 1.00 64.00 101 THR A C 1
ATOM 793 O O . THR A 1 101 ? -14.033 -3.236 29.381 1.00 64.00 101 THR A O 1
ATOM 796 N N . ASN A 1 102 ? -15.120 -3.302 27.426 1.00 77.00 102 ASN A N 1
ATOM 797 C CA . ASN A 1 102 ? -15.138 -4.765 27.325 1.00 77.00 102 ASN A CA 1
ATOM 798 C C . ASN A 1 102 ? -14.083 -5.343 26.350 1.00 77.00 102 ASN A C 1
ATOM 800 O O . ASN A 1 102 ? -13.935 -4.905 25.207 1.00 77.00 102 ASN A O 1
ATOM 804 N N . GLN A 1 103 ? -13.352 -6.383 26.771 1.00 75.06 103 GLN A N 1
ATOM 805 C CA . GLN A 1 103 ? -12.283 -7.011 25.975 1.00 75.06 103 GLN A CA 1
ATOM 806 C C . GLN A 1 103 ? -12.814 -7.706 24.709 1.00 75.06 103 GLN A C 1
ATOM 808 O O . GLN A 1 103 ? -12.162 -7.674 23.664 1.00 75.06 103 GLN A O 1
ATOM 813 N N . LYS A 1 104 ? -14.026 -8.277 24.764 1.00 79.62 104 LYS A N 1
ATOM 814 C CA . LYS A 1 104 ? -14.684 -8.884 23.592 1.00 79.62 104 LYS A CA 1
ATOM 815 C C . LYS A 1 104 ? -15.009 -7.846 22.511 1.00 79.62 104 LYS A C 1
ATOM 817 O O . LYS A 1 104 ? -14.896 -8.142 21.324 1.00 79.62 104 LYS A O 1
ATOM 822 N N . GLU A 1 105 ? -15.359 -6.626 22.906 1.00 79.19 105 GLU A N 1
ATOM 823 C CA . GLU A 1 105 ? -15.648 -5.529 21.976 1.00 79.19 105 GLU A CA 1
ATOM 824 C C . GLU A 1 105 ? -14.371 -4.996 21.325 1.00 79.19 105 GLU A C 1
ATOM 826 O O . GLU A 1 105 ? -14.333 -4.848 20.106 1.00 79.19 105 GLU A O 1
ATOM 831 N N . LYS A 1 106 ? -13.278 -4.846 22.092 1.00 77.62 106 LYS A N 1
ATOM 832 C CA . LYS A 1 106 ? -11.941 -4.530 21.541 1.00 77.62 106 LYS A CA 1
ATOM 833 C C . LYS A 1 106 ? -11.520 -5.516 20.451 1.00 77.62 106 LYS A C 1
ATOM 835 O O . LYS A 1 106 ? -10.909 -5.139 19.453 1.00 77.62 106 LYS A O 1
ATOM 840 N N . MET A 1 107 ? -11.851 -6.789 20.648 1.00 82.56 107 MET A N 1
ATOM 841 C CA . MET A 1 107 ? -11.553 -7.858 19.705 1.00 82.56 107 MET A CA 1
ATOM 842 C C . MET A 1 107 ? -12.336 -7.703 18.402 1.00 82.56 107 MET A C 1
ATOM 844 O O . MET A 1 107 ? -11.738 -7.760 17.329 1.00 82.56 107 MET A O 1
ATOM 848 N N . LYS A 1 108 ? -13.643 -7.443 18.501 1.00 84.81 108 LYS A N 1
ATOM 849 C CA . LYS A 1 108 ? -14.513 -7.191 17.347 1.00 84.81 108 LYS A CA 1
ATOM 850 C C . LYS A 1 108 ? -14.081 -5.955 16.559 1.00 84.81 108 LYS A C 1
ATOM 852 O O . LYS A 1 108 ? -13.967 -6.042 15.341 1.00 84.81 108 LYS A O 1
ATOM 857 N N . PHE A 1 109 ? -13.779 -4.845 17.237 1.00 84.19 109 PHE A N 1
ATOM 858 C CA . PHE A 1 109 ? -13.313 -3.625 16.570 1.00 84.19 109 PHE A CA 1
ATOM 859 C C . PHE A 1 109 ? -12.000 -3.845 15.820 1.00 84.19 109 PHE A C 1
ATOM 861 O O . PHE A 1 109 ? -11.879 -3.414 14.682 1.00 84.19 109 PHE A O 1
ATOM 868 N N . PHE A 1 110 ? -11.062 -4.603 16.394 1.00 85.38 110 PHE A N 1
ATOM 869 C CA . PHE A 1 110 ? -9.812 -4.940 15.711 1.00 85.38 110 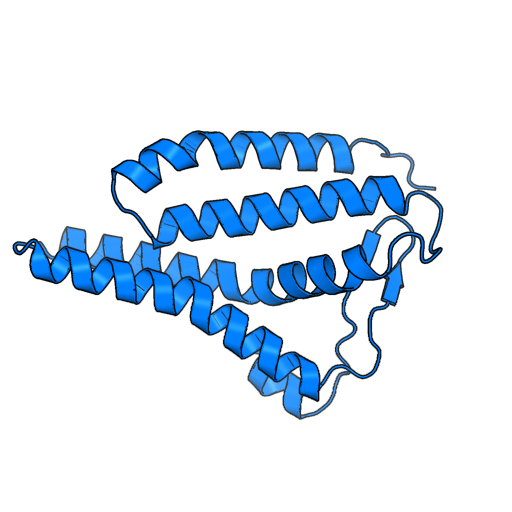PHE A CA 1
ATOM 870 C C . PHE A 1 110 ? -10.034 -5.701 14.394 1.00 85.38 110 PHE A C 1
ATOM 872 O O . PHE A 1 110 ? -9.443 -5.349 13.378 1.00 85.38 110 PHE A O 1
ATOM 879 N N . PHE A 1 111 ? -10.893 -6.727 14.396 1.00 88.38 111 PHE A N 1
ATOM 880 C CA . PHE A 1 111 ? -11.210 -7.468 13.170 1.00 88.38 111 PHE A CA 1
ATOM 881 C C . PHE A 1 111 ? -11.973 -6.611 12.162 1.00 88.38 111 PHE A C 1
ATOM 883 O O . PHE A 1 111 ? -11.739 -6.729 10.963 1.00 88.38 111 PHE A O 1
ATOM 890 N N . GLN A 1 112 ? -12.854 -5.731 12.637 1.00 88.50 112 GLN A N 1
ATOM 891 C CA . GLN A 1 112 ? -13.570 -4.804 11.772 1.00 88.50 112 GLN A CA 1
ATOM 892 C C . GLN A 1 112 ? -12.612 -3.810 11.103 1.00 88.50 112 GLN A C 1
ATOM 894 O O . GLN A 1 112 ? -12.708 -3.599 9.900 1.00 88.50 112 GLN A O 1
ATOM 899 N N . ASP A 1 113 ? -11.667 -3.241 11.851 1.00 89.81 113 ASP A N 1
ATOM 900 C CA . ASP A 1 113 ? -10.662 -2.326 11.307 1.00 89.81 113 ASP A CA 1
ATOM 901 C C . ASP A 1 113 ? -9.748 -3.034 10.297 1.00 89.81 113 ASP A C 1
ATOM 903 O O . ASP A 1 113 ? -9.423 -2.473 9.250 1.00 89.81 113 ASP A O 1
ATOM 907 N N . LEU A 1 114 ? -9.380 -4.292 10.563 1.00 90.00 114 LEU A N 1
ATOM 908 C CA . LEU A 1 114 ? -8.623 -5.116 9.620 1.00 90.00 114 LEU A CA 1
ATOM 909 C C . LEU A 1 114 ? -9.425 -5.383 8.337 1.00 90.00 114 LEU A C 1
ATOM 911 O O . LEU A 1 114 ? -8.897 -5.254 7.237 1.00 90.00 114 LEU A O 1
ATOM 915 N N . PHE A 1 115 ? -10.712 -5.707 8.469 1.00 92.56 115 PHE A N 1
ATOM 916 C CA . PHE A 1 115 ? -11.588 -5.950 7.327 1.00 92.56 115 PHE A CA 1
ATOM 917 C C . PHE A 1 115 ? -11.790 -4.693 6.479 1.00 92.56 115 PHE A C 1
ATOM 919 O O . PHE A 1 115 ? -11.780 -4.781 5.260 1.00 92.56 115 PHE A O 1
ATOM 926 N N . VAL A 1 116 ? -11.927 -3.517 7.091 1.00 91.62 116 VAL A N 1
ATOM 927 C CA . VAL A 1 116 ? -12.079 -2.255 6.351 1.00 91.62 116 VAL A CA 1
ATOM 928 C C . VAL A 1 116 ? -10.776 -1.878 5.638 1.00 91.62 116 VAL A C 1
ATOM 930 O O . VAL A 1 116 ? -10.800 -1.558 4.453 1.00 91.62 116 VAL A O 1
ATOM 933 N N . SER A 1 117 ? -9.635 -1.971 6.326 1.00 90.56 117 SER A N 1
ATOM 934 C CA . SER A 1 117 ? -8.322 -1.585 5.780 1.00 90.56 117 SER A CA 1
ATOM 935 C C . SER A 1 117 ? -7.748 -2.545 4.729 1.00 90.56 117 SER A C 1
ATOM 937 O O . SER A 1 117 ? -6.901 -2.127 3.942 1.00 90.56 117 SER A O 1
ATOM 939 N N . LEU A 1 118 ? -8.190 -3.807 4.683 1.00 91.31 118 LEU A N 1
ATOM 940 C CA . LEU A 1 118 ? -7.823 -4.772 3.632 1.00 91.31 118 LEU A CA 1
ATOM 941 C C . LEU A 1 118 ? -8.932 -4.993 2.605 1.00 91.31 118 LEU A C 1
ATOM 943 O O . LEU A 1 118 ? -8.661 -5.107 1.412 1.00 91.31 118 LEU A O 1
ATOM 947 N N . GLY A 1 119 ? -10.180 -5.058 3.059 1.00 91.00 119 GLY A N 1
ATOM 948 C CA . GLY A 1 119 ? -11.331 -5.380 2.226 1.00 91.00 119 GLY A CA 1
ATOM 949 C C . GLY A 1 119 ? -11.663 -4.279 1.229 1.00 91.00 119 GLY A C 1
ATOM 950 O O . GLY A 1 119 ? -11.936 -4.599 0.076 1.00 91.00 119 GLY A O 1
ATOM 951 N N . LEU A 1 120 ? -11.582 -2.999 1.622 1.00 89.56 120 LEU A N 1
ATOM 952 C CA . LEU A 1 120 ? -11.818 -1.889 0.690 1.00 89.56 120 LEU A CA 1
ATOM 953 C C . LEU A 1 120 ? -10.779 -1.861 -0.449 1.00 89.56 120 LEU A C 1
ATOM 955 O O . LEU A 1 120 ? -11.200 -1.890 -1.606 1.00 89.56 120 LEU A O 1
ATOM 959 N N . PRO A 1 121 ? -9.455 -1.905 -0.185 1.00 89.19 121 PRO A N 1
ATOM 960 C CA . PRO A 1 121 ? -8.455 -1.976 -1.255 1.00 89.19 121 PRO A CA 1
ATOM 961 C C . PRO A 1 121 ? -8.589 -3.216 -2.137 1.00 89.19 121 PRO A C 1
ATOM 963 O O . PRO A 1 121 ? -8.380 -3.147 -3.347 1.00 89.19 121 PRO A O 1
ATOM 966 N N . LEU A 1 122 ? -8.951 -4.364 -1.559 1.00 90.44 122 LEU A N 1
ATOM 967 C CA . LEU A 1 122 ? -9.112 -5.601 -2.320 1.00 90.44 122 LEU A CA 1
ATOM 968 C C . LEU A 1 122 ? -10.345 -5.551 -3.231 1.00 90.44 122 LEU A C 1
ATOM 970 O O . LEU A 1 122 ? -10.276 -5.954 -4.388 1.00 90.44 122 LEU A O 1
ATOM 974 N N . LEU A 1 123 ? -11.454 -4.995 -2.745 1.00 90.12 123 LEU A N 1
ATOM 975 C CA . LEU A 1 123 ? -12.652 -4.766 -3.551 1.00 90.12 123 LEU A CA 1
ATOM 976 C C . LEU A 1 123 ? -12.376 -3.762 -4.677 1.00 90.12 123 LEU A C 1
ATOM 978 O O . LEU A 1 123 ? -12.794 -3.974 -5.813 1.00 90.12 123 LEU A O 1
ATOM 982 N N . PHE A 1 124 ? -11.621 -2.706 -4.384 1.00 87.44 124 PHE A N 1
ATOM 983 C CA . PHE A 1 124 ? -11.235 -1.705 -5.369 1.00 87.44 124 PHE A CA 1
ATOM 984 C C . PHE A 1 124 ? -10.325 -2.274 -6.461 1.00 87.44 124 PHE A C 1
ATOM 986 O O . PHE A 1 124 ? -10.584 -2.100 -7.649 1.00 87.44 124 PHE A O 1
ATOM 993 N N . THR A 1 125 ? -9.281 -3.008 -6.074 1.00 87.81 125 THR A N 1
ATOM 994 C CA . THR A 1 125 ? -8.380 -3.669 -7.031 1.00 87.81 125 THR A CA 1
ATOM 995 C C . THR A 1 125 ? -9.107 -4.735 -7.855 1.00 87.81 125 THR A C 1
ATOM 997 O O . THR A 1 125 ? -8.790 -4.902 -9.031 1.00 87.81 125 THR A O 1
ATOM 1000 N N . ALA A 1 126 ? -10.118 -5.407 -7.288 1.00 88.19 126 ALA A N 1
ATOM 1001 C CA . ALA A 1 126 ? -10.998 -6.316 -8.020 1.00 88.19 126 ALA A CA 1
ATOM 1002 C C . ALA A 1 126 ? -11.860 -5.584 -9.065 1.00 88.19 126 ALA A C 1
ATOM 1004 O O . ALA A 1 126 ? -11.937 -6.023 -10.208 1.00 88.19 126 ALA A O 1
ATOM 1005 N N . LEU A 1 127 ? -12.471 -4.451 -8.703 1.00 86.00 127 LEU A N 1
ATOM 1006 C CA . LEU A 1 127 ? -13.247 -3.619 -9.633 1.00 86.00 127 LEU A CA 1
ATOM 1007 C C . LEU A 1 127 ? -12.377 -3.030 -10.745 1.00 86.00 127 LEU A C 1
ATOM 1009 O O . LEU A 1 127 ? -12.809 -2.953 -11.894 1.00 86.00 127 LEU A O 1
ATOM 1013 N N . ALA A 1 128 ? -11.140 -2.654 -10.424 1.00 84.38 128 ALA A N 1
ATOM 1014 C CA . ALA A 1 128 ? -10.224 -2.069 -11.389 1.00 84.38 128 ALA A CA 1
ATOM 1015 C C . ALA A 1 128 ? -9.858 -3.023 -12.538 1.00 84.38 128 ALA A C 1
ATOM 1017 O O . ALA A 1 128 ? -9.578 -2.547 -13.633 1.00 84.38 128 ALA A O 1
ATOM 1018 N N . PHE A 1 129 ? -9.948 -4.347 -12.351 1.00 83.31 129 PHE A N 1
ATOM 1019 C CA . PHE A 1 129 ? -9.789 -5.306 -13.453 1.00 83.31 129 PHE A CA 1
ATOM 1020 C C . PHE A 1 129 ? -10.791 -5.096 -14.591 1.00 83.31 129 PHE A C 1
ATOM 1022 O O . PHE A 1 129 ? -10.463 -5.375 -15.737 1.00 83.31 129 PHE A O 1
ATOM 1029 N N . ILE A 1 130 ? -12.005 -4.623 -14.294 1.00 82.00 130 ILE A N 1
ATOM 1030 C CA . ILE A 1 130 ? -13.051 -4.407 -15.308 1.00 82.00 130 ILE A CA 1
ATOM 1031 C C . ILE A 1 130 ? -12.660 -3.255 -16.241 1.00 82.00 130 ILE A C 1
ATOM 1033 O O . ILE A 1 130 ? -13.030 -3.235 -17.411 1.00 82.00 130 ILE A O 1
ATOM 1037 N N . VAL A 1 131 ? -11.920 -2.286 -15.706 1.00 82.31 131 VAL A N 1
ATOM 1038 C CA . VAL A 1 131 ? -11.566 -1.040 -16.390 1.00 82.31 131 VAL A CA 1
ATOM 1039 C C . VAL A 1 131 ? -10.134 -1.054 -16.941 1.00 82.31 131 VAL A C 1
ATOM 1041 O O . VAL A 1 131 ? -9.697 -0.155 -17.665 1.00 82.31 131 VAL A O 1
ATOM 1044 N N . GLN A 1 132 ? -9.387 -2.091 -16.595 1.00 80.44 132 GLN A N 1
ATOM 1045 C CA . GLN A 1 132 ? -8.037 -2.307 -17.059 1.00 80.44 132 GLN A CA 1
ATOM 1046 C C . GLN A 1 132 ? -8.067 -2.760 -18.525 1.00 80.44 132 GLN A C 1
ATOM 1048 O O . GLN A 1 132 ? -8.552 -3.844 -18.832 1.00 80.44 132 GLN A O 1
ATOM 1053 N N . GLY A 1 133 ? -7.549 -1.938 -19.441 1.00 74.06 133 GLY A N 1
ATOM 1054 C CA . GLY A 1 133 ? -7.479 -2.310 -20.862 1.00 74.06 133 GLY A CA 1
ATOM 1055 C C . GLY A 1 133 ? -6.225 -3.116 -21.208 1.00 74.06 133 GLY A C 1
ATOM 1056 O O . GLY A 1 133 ? -6.312 -4.068 -21.975 1.00 74.06 133 GLY A O 1
ATOM 1057 N N . ASN A 1 134 ? -5.088 -2.799 -20.574 1.00 82.88 134 ASN A N 1
ATOM 1058 C CA . ASN A 1 134 ? -3.804 -3.484 -20.761 1.00 82.88 134 ASN A CA 1
ATOM 1059 C C . ASN A 1 134 ? -3.256 -3.990 -19.413 1.00 82.88 134 ASN A C 1
ATOM 1061 O O . ASN A 1 134 ? -3.553 -3.432 -18.356 1.00 82.88 134 ASN A O 1
ATOM 1065 N N . ARG A 1 135 ? -2.435 -5.050 -19.434 1.00 82.62 135 ARG A N 1
ATOM 1066 C CA . ARG A 1 135 ? -1.954 -5.741 -18.219 1.00 82.62 135 ARG A CA 1
ATOM 1067 C C . ARG A 1 135 ? -1.104 -4.852 -17.299 1.00 82.62 135 ARG A C 1
ATOM 1069 O O . ARG A 1 135 ? -1.316 -4.853 -16.092 1.00 82.62 135 ARG A O 1
ATOM 1076 N N . TYR A 1 136 ? -0.165 -4.104 -17.854 1.00 84.81 136 TYR A N 1
ATOM 1077 C CA . TYR A 1 136 ? 0.609 -3.062 -17.180 1.00 84.81 136 TYR A CA 1
ATOM 1078 C C . TYR A 1 136 ? 1.339 -2.252 -18.251 1.00 84.81 136 TYR A C 1
ATOM 1080 O O . TYR A 1 136 ? 1.643 -2.784 -19.318 1.00 84.81 136 TYR A O 1
ATOM 1088 N N . ASP A 1 137 ? 1.637 -0.997 -17.938 1.00 85.75 137 ASP A N 1
ATOM 1089 C CA . ASP A 1 137 ? 2.512 -0.141 -18.731 1.00 85.75 137 ASP A CA 1
ATOM 1090 C C . ASP A 1 137 ? 3.800 0.113 -17.944 1.00 85.75 137 ASP A C 1
ATOM 1092 O O . ASP A 1 137 ? 3.795 0.190 -16.711 1.00 85.75 137 ASP A O 1
ATOM 1096 N N . ILE A 1 138 ? 4.913 0.228 -18.663 1.00 88.00 138 ILE A N 1
ATOM 1097 C CA . ILE A 1 138 ? 6.230 0.489 -18.086 1.00 88.00 138 ILE A CA 1
ATOM 1098 C C . ILE A 1 138 ? 6.671 1.874 -18.532 1.00 88.00 138 ILE A C 1
ATOM 1100 O O . ILE A 1 138 ? 6.822 2.128 -19.726 1.00 88.00 138 ILE A O 1
ATOM 1104 N N . PHE A 1 139 ? 6.901 2.751 -17.562 1.00 85.88 139 PHE A N 1
ATOM 1105 C CA . PHE A 1 139 ? 7.455 4.076 -17.796 1.00 85.88 139 PHE A CA 1
ATOM 1106 C C . PHE A 1 139 ? 8.936 4.076 -17.431 1.00 85.88 139 PHE A C 1
ATOM 1108 O O . PHE A 1 139 ? 9.332 3.534 -16.398 1.00 85.88 139 PHE A O 1
ATOM 1115 N N . GLU A 1 140 ? 9.752 4.683 -18.289 1.00 83.94 140 GLU A N 1
ATOM 1116 C CA . GLU A 1 140 ? 11.173 4.899 -18.015 1.00 83.94 140 GLU A CA 1
ATOM 1117 C C . GLU A 1 140 ? 11.340 5.680 -16.699 1.00 83.94 140 GLU A C 1
ATOM 1119 O O . GLU A 1 140 ? 10.559 6.591 -16.420 1.00 83.94 140 GLU A O 1
ATOM 1124 N N . ASP A 1 141 ? 12.299 5.266 -15.865 1.00 80.19 141 ASP A N 1
ATOM 1125 C CA . ASP A 1 141 ? 12.625 5.817 -14.536 1.00 80.19 141 ASP A CA 1
ATOM 1126 C C . ASP A 1 141 ? 11.528 5.698 -13.448 1.00 80.19 141 ASP A C 1
ATOM 1128 O O . ASP A 1 141 ? 11.839 5.700 -12.255 1.00 80.19 141 ASP A O 1
ATOM 1132 N N . PHE A 1 142 ? 10.259 5.508 -13.819 1.00 81.56 142 PHE A N 1
ATOM 1133 C CA . PHE A 1 142 ? 9.137 5.338 -12.884 1.00 81.56 142 PHE A CA 1
ATOM 1134 C C . PHE A 1 142 ? 8.788 3.862 -12.619 1.00 81.56 142 PHE A C 1
ATOM 1136 O O . PHE A 1 142 ? 8.376 3.498 -11.514 1.00 81.56 142 PHE A O 1
ATOM 1143 N N . GLY A 1 143 ? 8.969 2.998 -13.620 1.00 86.69 143 GLY A N 1
ATOM 1144 C CA . GLY A 1 143 ? 8.687 1.566 -13.567 1.00 86.69 143 GLY A CA 1
ATOM 1145 C C . GLY A 1 143 ? 7.246 1.200 -13.924 1.00 86.69 143 GLY A C 1
ATOM 1146 O O . GLY A 1 143 ? 6.621 1.811 -14.790 1.00 86.69 143 GLY A O 1
ATOM 1147 N N . CYS A 1 144 ? 6.739 0.144 -13.286 1.00 89.31 144 CYS A N 1
ATOM 1148 C CA . CYS A 1 144 ? 5.488 -0.506 -13.669 1.00 89.31 144 CYS A CA 1
ATOM 1149 C C . CYS A 1 144 ? 4.247 0.137 -13.049 1.00 89.31 144 CYS A C 1
ATOM 1151 O O . CYS A 1 144 ? 4.165 0.297 -11.828 1.00 89.31 144 CYS A O 1
ATOM 1153 N N . ILE A 1 145 ? 3.249 0.424 -13.888 1.00 86.25 145 ILE A N 1
ATOM 1154 C CA . ILE A 1 145 ? 1.936 0.925 -13.477 1.00 86.25 145 ILE A CA 1
ATOM 1155 C C . ILE A 1 145 ? 0.805 0.146 -14.142 1.00 86.25 145 ILE A C 1
ATOM 1157 O O . ILE A 1 145 ? 0.964 -0.427 -15.217 1.00 86.25 145 ILE A O 1
ATOM 1161 N N . ILE A 1 146 ? -0.366 0.148 -13.508 1.00 86.12 146 ILE A N 1
ATOM 1162 C CA . ILE A 1 146 ? -1.583 -0.401 -14.109 1.00 86.12 146 ILE A CA 1
ATOM 1163 C C . ILE A 1 146 ? -2.313 0.730 -14.836 1.00 86.12 146 ILE A C 1
ATOM 1165 O O . ILE A 1 146 ? -2.747 1.674 -14.170 1.00 86.12 146 ILE A O 1
ATOM 1169 N N . PRO A 1 147 ? -2.471 0.657 -16.169 1.00 83.38 147 PRO A N 1
ATOM 1170 C CA . PRO A 1 147 ? -3.217 1.661 -16.905 1.00 83.38 147 PRO A CA 1
ATOM 1171 C C . PRO A 1 147 ? -4.715 1.495 -16.665 1.00 83.38 147 PRO A C 1
ATOM 1173 O O . PRO A 1 147 ? -5.282 0.407 -16.794 1.00 83.38 147 PRO A O 1
ATOM 1176 N N . ILE A 1 148 ? -5.362 2.609 -16.342 1.00 82.12 148 ILE A N 1
ATOM 1177 C CA . ILE A 1 148 ? -6.799 2.687 -16.099 1.00 82.12 148 ILE A CA 1
ATOM 1178 C C . ILE A 1 148 ? -7.373 3.570 -17.193 1.00 82.12 148 ILE A C 1
ATOM 1180 O O . ILE A 1 148 ? -7.060 4.759 -17.270 1.00 82.12 148 ILE A O 1
ATOM 1184 N N . TYR A 1 149 ? -8.182 2.987 -18.072 1.00 79.94 149 TYR A N 1
ATOM 1185 C CA . TYR A 1 149 ? -8.755 3.730 -19.188 1.00 79.94 149 TYR A CA 1
ATOM 1186 C C . TYR A 1 149 ? -9.878 4.620 -18.695 1.00 79.94 149 TYR A C 1
ATOM 1188 O O . TYR A 1 149 ? -10.718 4.166 -17.928 1.00 79.94 149 TYR A O 1
ATOM 1196 N N . ASN A 1 150 ? -9.938 5.863 -19.171 1.00 78.94 150 ASN A N 1
ATOM 1197 C CA . ASN A 1 150 ? -10.990 6.799 -18.789 1.00 78.94 150 ASN A CA 1
ATOM 1198 C C . ASN A 1 150 ? -12.341 6.429 -19.428 1.00 78.94 150 ASN A C 1
ATOM 1200 O O . ASN A 1 150 ? -12.757 6.998 -20.437 1.00 78.94 150 ASN A O 1
ATOM 1204 N N . VAL A 1 151 ? -13.011 5.440 -18.848 1.00 81.75 151 VAL A N 1
ATOM 1205 C CA . VAL A 1 151 ? -14.355 4.994 -19.217 1.00 81.75 151 VAL A CA 1
ATOM 1206 C C . VAL A 1 151 ? -15.342 5.338 -18.110 1.00 81.75 151 VAL A C 1
ATOM 1208 O O . VAL A 1 151 ? -14.960 5.549 -16.961 1.00 81.75 151 VAL A O 1
ATOM 1211 N N . TRP A 1 152 ? -16.633 5.357 -18.442 1.00 80.62 152 TRP A N 1
ATOM 1212 C CA . TRP A 1 152 ? -17.706 5.714 -17.507 1.00 80.62 152 TRP A CA 1
ATOM 1213 C C . TRP A 1 152 ? -17.622 5.004 -16.136 1.00 80.62 152 TRP A C 1
ATOM 1215 O O . TRP A 1 152 ? -17.808 5.673 -15.122 1.00 80.62 152 TRP A O 1
ATOM 1225 N N . PRO A 1 153 ? -17.269 3.702 -16.061 1.00 79.12 153 PRO A N 1
ATOM 1226 C CA . PRO A 1 153 ? -17.061 3.007 -14.789 1.00 79.12 153 PRO A CA 1
ATOM 1227 C C . PRO A 1 153 ? -15.916 3.533 -13.906 1.00 79.12 153 PRO A C 1
ATOM 1229 O O . PRO A 1 153 ? -15.948 3.279 -12.708 1.00 79.12 153 PRO A O 1
ATOM 1232 N N . VAL A 1 154 ? -14.920 4.260 -14.434 1.00 77.56 154 VAL A N 1
ATOM 1233 C CA . VAL A 1 154 ? -13.805 4.799 -13.622 1.00 77.56 154 VAL A CA 1
ATOM 1234 C C . VAL A 1 154 ? -14.278 5.843 -12.639 1.00 77.56 154 VAL A C 1
ATOM 1236 O O . VAL A 1 154 ? -13.842 5.824 -11.495 1.00 77.56 154 VAL A O 1
ATOM 1239 N N . TYR A 1 155 ? -15.147 6.752 -13.071 1.00 78.38 155 TYR A N 1
ATOM 1240 C CA . TYR A 1 155 ? -15.584 7.876 -12.252 1.00 78.38 155 TYR A CA 1
ATOM 1241 C C . TYR A 1 155 ? -16.158 7.432 -10.898 1.00 78.38 155 TYR A C 1
ATOM 1243 O O . TYR A 1 155 ? -15.594 7.826 -9.883 1.00 78.38 155 TYR A O 1
ATOM 1251 N N . PRO A 1 156 ? -17.167 6.540 -10.817 1.00 74.69 156 PRO A N 1
ATOM 1252 C CA . PRO A 1 156 ? -17.685 6.098 -9.522 1.00 74.69 156 PRO A CA 1
ATOM 1253 C C . PRO A 1 156 ? -16.671 5.300 -8.692 1.00 74.69 156 PRO A C 1
ATOM 1255 O O . PRO A 1 156 ? -16.841 5.194 -7.484 1.00 74.69 156 PRO A O 1
ATOM 1258 N N . ILE A 1 157 ? -15.642 4.721 -9.316 1.00 71.19 157 ILE A N 1
ATOM 1259 C CA . ILE A 1 157 ? -14.605 3.961 -8.615 1.00 71.19 157 ILE A CA 1
ATOM 1260 C C . ILE A 1 157 ? -13.581 4.931 -8.007 1.00 71.19 157 ILE A C 1
ATOM 1262 O O . ILE A 1 157 ? -13.316 4.863 -6.814 1.00 71.19 157 ILE A O 1
ATOM 1266 N N . TYR A 1 158 ? -13.037 5.854 -8.801 1.00 67.81 158 TYR A N 1
ATOM 1267 C CA . TYR A 1 158 ? -11.910 6.716 -8.432 1.00 67.81 158 TYR A CA 1
ATOM 1268 C C . TYR A 1 158 ? -12.281 8.082 -7.843 1.00 67.81 158 TYR A C 1
ATOM 1270 O O . TYR A 1 158 ? -11.439 8.680 -7.180 1.00 67.81 158 TYR A O 1
ATOM 1278 N N . SER A 1 159 ? -13.485 8.608 -8.090 1.00 62.03 159 SER A N 1
ATOM 1279 C CA . SER A 1 159 ? -13.871 9.972 -7.687 1.00 62.03 159 SER A CA 1
ATOM 1280 C C . SER A 1 159 ? -14.663 10.036 -6.371 1.00 62.03 159 SER A C 1
ATOM 1282 O O . SER A 1 159 ? -15.555 10.879 -6.243 1.00 62.03 159 SER A O 1
ATOM 1284 N N . ILE A 1 160 ? -14.382 9.134 -5.425 1.00 48.19 160 ILE A N 1
ATOM 1285 C CA . ILE A 1 160 ? -14.983 9.119 -4.076 1.00 48.19 160 ILE A CA 1
ATOM 1286 C C . ILE A 1 160 ? -14.082 9.834 -3.074 1.00 48.19 160 ILE A C 1
ATOM 1288 O O . ILE A 1 160 ? -12.869 9.528 -3.050 1.00 48.19 160 ILE A O 1
#

Foldseek 3Di:
DDPCPPVLLVVLVVQLVVLCVCLVVCVVVLLLLSNLLSVLSSLLSVLQNVFLVVQAQHQDPPDLPSLLVSQLSVQLSVVLNVLSVVLVVVVVVCVVVVPDPDPVVVVVSSVVSNCSNPVLSVVLSVLQVVQQPDSWGQDRSRGIHGDGDPDPSVCVSPVD

Organism: NCBI:txid50990

Radius of gyration: 18.23 Å; chains: 1; bounding box: 38×26×50 Å